Protein AF-A0A9D5HHC0-F1 (afdb_monomer_lite)

Radius of gyration: 22.45 Å; chains: 1; bounding box: 91×45×51 Å

Structure (mmCIF, N/CA/C/O backbone):
data_AF-A0A9D5HHC0-F1
#
_entry.id   AF-A0A9D5HHC0-F1
#
loop_
_atom_site.group_PDB
_atom_site.id
_atom_site.type_symbol
_atom_site.label_atom_id
_atom_site.label_alt_id
_atom_site.label_comp_id
_atom_site.label_asym_id
_atom_site.label_entity_id
_atom_site.label_seq_id
_atom_site.pdbx_PDB_ins_code
_atom_site.Cartn_x
_atom_site.Cartn_y
_atom_site.Cartn_z
_atom_site.occupancy
_atom_site.B_iso_or_equiv
_atom_site.auth_seq_id
_atom_site.auth_comp_id
_atom_site.auth_asym_id
_atom_site.auth_atom_id
_atom_site.pdbx_PDB_model_num
ATOM 1 N N . MET A 1 1 ? 44.929 2.811 -7.020 1.00 68.81 1 MET A N 1
ATOM 2 C CA . MET A 1 1 ? 44.203 1.812 -7.845 1.00 68.81 1 MET A CA 1
ATOM 3 C C . MET A 1 1 ? 42.738 2.211 -7.966 1.00 68.81 1 MET A C 1
ATOM 5 O O . MET A 1 1 ? 42.168 2.675 -6.988 1.00 68.81 1 MET A O 1
ATOM 9 N N . LYS A 1 2 ? 42.135 2.086 -9.154 1.00 82.19 2 LYS A N 1
ATOM 10 C CA . LYS A 1 2 ? 40.732 2.466 -9.402 1.00 82.19 2 LYS A CA 1
ATOM 11 C C . LYS A 1 2 ? 39.803 1.300 -9.043 1.00 82.19 2 LYS A C 1
ATOM 13 O O . LYS A 1 2 ? 40.110 0.162 -9.384 1.00 82.19 2 LYS A O 1
ATOM 18 N N . PHE A 1 3 ? 38.677 1.568 -8.381 1.00 84.56 3 PHE A N 1
ATOM 19 C CA . PHE A 1 3 ? 37.687 0.536 -8.043 1.00 84.56 3 PHE A CA 1
ATOM 20 C C . PHE A 1 3 ? 37.202 -0.177 -9.322 1.00 84.56 3 PHE A C 1
ATOM 22 O O . PHE A 1 3 ? 36.718 0.474 -10.252 1.00 84.56 3 PHE A O 1
ATOM 29 N N . GLY A 1 4 ? 37.382 -1.501 -9.393 1.00 84.31 4 GLY A N 1
ATOM 30 C CA . GLY A 1 4 ? 37.091 -2.310 -10.586 1.00 84.31 4 GLY A CA 1
ATOM 31 C C . GLY A 1 4 ? 38.212 -2.375 -11.637 1.00 84.31 4 GLY A C 1
ATOM 32 O O . GLY A 1 4 ? 37.929 -2.658 -12.803 1.00 84.31 4 GLY A O 1
ATOM 33 N N . PHE A 1 5 ? 39.458 -2.071 -11.260 1.00 87.81 5 PHE A N 1
ATOM 34 C CA . PHE A 1 5 ? 40.653 -2.309 -12.074 1.00 87.81 5 PHE A CA 1
ATOM 35 C C . PHE A 1 5 ? 41.232 -3.704 -11.784 1.00 87.81 5 PHE A C 1
ATOM 37 O O . PHE A 1 5 ? 41.649 -3.968 -10.662 1.00 87.81 5 PHE A O 1
ATOM 44 N N . GLU A 1 6 ? 41.274 -4.576 -12.796 1.00 90.31 6 GLU A N 1
ATOM 45 C CA . GLU A 1 6 ? 41.732 -5.978 -12.701 1.00 90.31 6 GLU A CA 1
ATOM 46 C C . GLU A 1 6 ? 43.117 -6.174 -13.359 1.00 90.31 6 GLU A C 1
ATOM 48 O O . GLU A 1 6 ? 43.355 -7.146 -14.069 1.00 90.31 6 GLU A O 1
ATOM 53 N N . GLY A 1 7 ? 44.028 -5.206 -13.199 1.00 88.00 7 GLY A N 1
ATOM 54 C CA . GLY A 1 7 ? 45.441 -5.378 -13.578 1.00 88.00 7 GLY A CA 1
ATOM 55 C C . GLY A 1 7 ? 45.737 -5.531 -15.077 1.00 88.00 7 GLY A C 1
ATOM 56 O O . GLY A 1 7 ? 46.818 -5.981 -15.426 1.00 88.00 7 GLY A O 1
ATOM 57 N N . GLY A 1 8 ? 44.802 -5.168 -15.963 1.00 89.50 8 GLY A N 1
ATOM 58 C CA . GLY A 1 8 ? 44.951 -5.292 -17.423 1.00 89.50 8 GLY A CA 1
ATOM 59 C C . GLY A 1 8 ? 44.031 -6.336 -18.061 1.00 89.50 8 GLY A C 1
ATOM 60 O O . GLY A 1 8 ? 43.809 -6.294 -19.270 1.00 89.50 8 GLY A O 1
ATOM 61 N N . GLN A 1 9 ? 43.404 -7.208 -17.263 1.00 93.19 9 GLN A N 1
ATOM 62 C CA . GLN A 1 9 ? 42.342 -8.091 -17.744 1.00 93.19 9 GLN A CA 1
ATOM 63 C C . GLN A 1 9 ? 41.075 -7.283 -18.098 1.00 93.19 9 GLN A C 1
ATOM 65 O O . GLN A 1 9 ? 40.806 -6.228 -17.512 1.00 93.19 9 GLN A O 1
ATOM 70 N N . THR A 1 10 ? 40.256 -7.761 -19.046 1.00 91.50 10 THR A N 1
ATOM 71 C CA . THR A 1 10 ? 38.963 -7.127 -19.366 1.00 91.50 10 THR A CA 1
ATOM 72 C C . THR A 1 10 ? 38.069 -7.125 -18.121 1.00 91.50 10 THR A C 1
ATOM 74 O O . THR A 1 10 ? 37.753 -8.194 -17.629 1.00 91.50 10 THR A O 1
ATOM 77 N N . PRO A 1 11 ? 37.617 -5.984 -17.574 1.00 91.12 11 PRO A N 1
ATOM 78 C CA . PRO A 1 11 ? 36.911 -5.997 -16.288 1.00 91.12 11 PRO A CA 1
ATOM 79 C C . PRO A 1 11 ? 35.611 -6.813 -16.319 1.00 91.12 11 PRO A C 1
ATOM 81 O O . PRO A 1 11 ? 34.891 -6.764 -17.323 1.00 91.12 11 PRO A O 1
ATOM 84 N N . LEU A 1 12 ? 35.238 -7.470 -15.212 1.00 89.50 12 LEU A N 1
ATOM 85 C CA . LEU A 1 12 ? 34.043 -8.332 -15.125 1.00 89.50 12 LEU A CA 1
ATOM 86 C C . LEU A 1 12 ? 32.756 -7.668 -15.652 1.00 89.50 12 LEU A C 1
ATOM 88 O O . LEU A 1 12 ? 31.984 -8.277 -16.392 1.00 89.50 12 LEU A O 1
ATOM 92 N N . ARG A 1 13 ? 32.559 -6.375 -15.357 1.00 88.12 13 ARG A N 1
ATOM 93 C CA . ARG A 1 13 ? 31.415 -5.566 -15.834 1.00 88.12 13 ARG A CA 1
ATOM 94 C C . ARG A 1 13 ? 31.300 -5.448 -17.363 1.00 88.12 13 ARG A C 1
ATOM 96 O O . ARG A 1 13 ? 30.266 -5.007 -17.853 1.00 88.12 13 ARG A O 1
ATOM 103 N N . ARG A 1 14 ? 32.384 -5.724 -18.097 1.00 89.75 14 ARG A N 1
ATOM 104 C CA . ARG A 1 14 ? 32.429 -5.758 -19.568 1.00 89.75 14 ARG A CA 1
ATOM 105 C C . ARG A 1 14 ? 32.328 -7.182 -20.116 1.00 89.75 14 ARG A C 1
ATOM 107 O O . ARG A 1 14 ? 31.907 -7.325 -21.255 1.00 89.75 14 ARG A O 1
ATOM 114 N N . ARG A 1 15 ? 32.712 -8.202 -19.335 1.00 93.50 15 ARG A N 1
ATOM 115 C CA . ARG A 1 15 ? 32.601 -9.616 -19.732 1.00 93.50 15 ARG A CA 1
ATOM 116 C C . ARG A 1 15 ? 31.158 -10.113 -19.680 1.00 93.50 15 ARG A C 1
ATOM 118 O O . ARG A 1 15 ? 30.737 -10.852 -20.559 1.00 93.50 15 ARG A O 1
ATOM 125 N N . LEU A 1 16 ? 30.402 -9.714 -18.654 1.00 91.56 16 LEU A N 1
ATOM 126 C CA . LEU A 1 16 ? 29.001 -10.115 -18.509 1.00 91.56 16 LEU A CA 1
ATOM 127 C C . LEU A 1 16 ? 28.091 -9.327 -19.471 1.00 91.56 16 LEU A C 1
ATOM 129 O O . LEU A 1 16 ? 28.246 -8.105 -19.590 1.00 91.56 16 LEU A O 1
ATOM 133 N N . PRO A 1 17 ? 27.109 -9.980 -20.123 1.00 93.31 17 PRO A N 1
ATOM 134 C CA . PRO A 1 17 ? 26.174 -9.297 -21.004 1.00 93.31 17 PRO A CA 1
ATOM 135 C C . PRO A 1 17 ? 25.265 -8.347 -20.216 1.00 93.31 17 PRO A C 1
ATOM 137 O O . PRO A 1 17 ? 24.918 -8.580 -19.053 1.00 93.31 17 PRO A O 1
ATOM 140 N N . ARG A 1 18 ? 24.819 -7.267 -20.866 1.00 92.00 18 ARG A N 1
ATOM 141 C CA . ARG A 1 18 ? 23.812 -6.370 -20.285 1.00 92.00 18 ARG A CA 1
ATOM 142 C C . ARG A 1 18 ? 22.458 -7.077 -20.266 1.00 92.00 18 ARG A C 1
ATOM 144 O O . ARG A 1 18 ? 21.970 -7.492 -21.313 1.00 92.00 18 ARG A O 1
ATOM 151 N N . ARG A 1 19 ? 21.832 -7.189 -19.090 1.00 93.44 19 ARG A N 1
ATOM 152 C CA . ARG A 1 19 ? 20.542 -7.876 -18.934 1.00 93.44 19 ARG A CA 1
ATOM 153 C C . ARG A 1 19 ? 19.383 -6.892 -18.798 1.00 93.44 19 ARG A C 1
ATOM 155 O O . ARG A 1 19 ? 19.249 -6.226 -17.773 1.00 93.44 19 ARG A O 1
ATOM 162 N N . GLY A 1 20 ? 18.515 -6.876 -19.810 1.00 93.94 20 GLY A N 1
ATOM 163 C CA . GLY A 1 20 ? 17.229 -6.175 -19.790 1.00 93.94 20 GLY A CA 1
ATOM 164 C C . GLY A 1 20 ? 17.333 -4.659 -19.591 1.00 93.94 20 GLY A C 1
ATOM 165 O O . GLY A 1 20 ? 18.332 -4.028 -19.931 1.00 93.94 20 GLY A O 1
ATOM 166 N N . PHE A 1 21 ? 16.273 -4.069 -19.033 1.00 94.75 21 PHE A N 1
ATOM 167 C CA . PHE A 1 21 ? 16.193 -2.644 -18.717 1.00 94.75 21 PHE A CA 1
ATOM 168 C C . PHE A 1 21 ? 15.479 -2.417 -17.378 1.00 94.75 21 PHE A C 1
ATOM 170 O O . PHE A 1 21 ? 14.688 -3.245 -16.924 1.00 94.75 21 PHE A O 1
ATOM 177 N N . LYS A 1 22 ? 15.726 -1.265 -16.743 1.00 93.75 22 LYS A N 1
ATOM 178 C CA . LYS A 1 22 ? 15.004 -0.844 -15.535 1.00 93.75 22 LYS A CA 1
ATOM 179 C C . LYS A 1 22 ? 13.770 -0.032 -15.925 1.00 93.75 22 LYS A C 1
ATOM 181 O O . LYS A 1 22 ? 13.891 1.075 -16.447 1.00 93.75 22 LYS A O 1
ATOM 186 N N . ASN A 1 23 ? 12.580 -0.553 -15.638 1.00 95.19 23 ASN A N 1
ATOM 187 C CA . ASN A 1 23 ? 11.333 0.168 -15.885 1.00 95.19 23 ASN A CA 1
ATOM 188 C C . ASN A 1 23 ? 11.197 1.383 -14.943 1.00 95.19 23 ASN A C 1
ATOM 190 O O . ASN A 1 23 ? 11.103 1.225 -13.729 1.00 95.19 23 ASN A O 1
ATOM 194 N N . ARG A 1 24 ? 11.150 2.600 -15.503 1.00 93.31 24 ARG A N 1
ATOM 195 C CA . ARG A 1 24 ? 10.991 3.862 -14.748 1.00 93.31 24 ARG A CA 1
ATOM 196 C C . ARG A 1 24 ? 9.567 4.095 -14.237 1.00 93.31 24 ARG A C 1
ATOM 198 O O . ARG A 1 24 ? 9.381 4.840 -13.281 1.00 93.31 24 ARG A O 1
ATOM 205 N N . PHE A 1 25 ? 8.581 3.458 -14.863 1.00 92.06 25 PHE A N 1
ATOM 206 C CA . PHE A 1 25 ? 7.159 3.586 -14.536 1.00 92.06 25 PHE A CA 1
ATOM 207 C C . PHE A 1 25 ? 6.651 2.426 -13.672 1.00 92.06 25 PHE A C 1
ATOM 209 O O . PHE A 1 25 ? 5.443 2.239 -13.527 1.00 92.06 25 PHE A O 1
ATOM 216 N N . SER A 1 26 ? 7.557 1.611 -13.120 1.00 93.06 26 SER A N 1
ATOM 217 C CA . SER A 1 26 ? 7.179 0.525 -12.220 1.00 93.06 26 SER A CA 1
ATOM 218 C C . SER A 1 26 ? 6.556 1.090 -10.948 1.00 93.06 26 SER A C 1
ATOM 220 O O . SER A 1 26 ? 7.157 1.941 -10.291 1.00 93.06 26 SER A O 1
ATOM 222 N N . LEU A 1 27 ? 5.391 0.569 -10.580 1.00 92.69 27 LEU A N 1
ATOM 223 C CA . LEU A 1 27 ? 4.733 0.908 -9.325 1.00 92.69 27 LEU A CA 1
ATOM 224 C C . LEU A 1 27 ? 5.283 0.033 -8.206 1.00 92.69 27 LEU A C 1
ATOM 226 O O . LEU A 1 27 ? 5.429 -1.181 -8.358 1.00 92.69 27 LEU A O 1
ATOM 230 N N . THR A 1 28 ? 5.562 0.667 -7.079 1.00 92.81 28 THR A N 1
ATOM 231 C CA . THR A 1 28 ? 6.128 0.050 -5.884 1.00 92.81 28 THR A CA 1
ATOM 232 C C . THR A 1 28 ? 5.154 0.197 -4.725 1.00 92.81 28 THR A C 1
ATOM 234 O O . THR A 1 28 ? 4.907 1.295 -4.223 1.00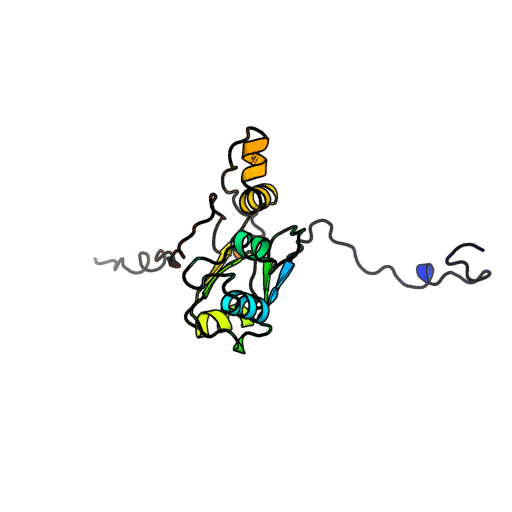 92.81 28 THR A O 1
ATOM 237 N N . PHE A 1 29 ? 4.590 -0.932 -4.303 1.00 94.50 29 PHE A N 1
ATOM 238 C CA . PHE A 1 29 ? 3.643 -0.992 -3.194 1.00 94.50 29 PHE A CA 1
ATOM 239 C C . PHE A 1 29 ? 4.342 -1.476 -1.931 1.00 94.50 29 PHE A C 1
ATOM 241 O O . PHE A 1 29 ? 5.166 -2.390 -1.992 1.00 94.50 29 PHE A O 1
ATOM 248 N N . GLN A 1 30 ? 3.974 -0.900 -0.790 1.00 94.75 30 GLN A N 1
ATOM 249 C CA . GLN A 1 30 ? 4.480 -1.351 0.497 1.00 94.75 30 GLN A CA 1
ATOM 250 C C . GLN A 1 30 ? 3.752 -2.639 0.910 1.00 94.75 30 GLN A C 1
ATOM 252 O O . GLN A 1 30 ? 2.524 -2.627 1.014 1.00 94.75 30 GLN A O 1
ATOM 257 N N . PRO A 1 31 ? 4.466 -3.747 1.152 1.00 94.69 31 PRO A N 1
ATOM 258 C CA . PRO A 1 31 ? 3.846 -4.977 1.619 1.00 94.69 31 PRO A CA 1
ATOM 259 C C . PRO A 1 31 ? 3.396 -4.862 3.083 1.00 94.69 31 PRO A C 1
ATOM 261 O O . PRO A 1 31 ? 4.151 -4.386 3.932 1.00 94.69 31 PRO A O 1
ATOM 264 N N . VAL A 1 32 ? 2.196 -5.355 3.394 1.00 94.88 32 VAL A N 1
ATOM 265 C CA . VAL A 1 32 ? 1.690 -5.519 4.766 1.00 94.88 32 VAL A CA 1
ATOM 266 C C . VAL A 1 32 ? 1.137 -6.932 4.946 1.00 94.88 32 VAL A C 1
ATOM 268 O O . VAL A 1 32 ? 0.413 -7.438 4.092 1.00 94.88 32 VAL A O 1
ATOM 271 N N . GLY A 1 33 ? 1.531 -7.601 6.029 1.00 95.06 33 GLY A N 1
ATOM 272 C CA . GLY A 1 33 ? 1.070 -8.953 6.350 1.00 95.06 33 GLY A CA 1
ATOM 273 C C . GLY A 1 33 ? -0.139 -8.941 7.281 1.00 95.06 33 GLY A C 1
ATOM 274 O O . GLY A 1 33 ? -0.170 -8.145 8.222 1.00 95.06 33 GLY A O 1
ATOM 275 N N . LEU A 1 34 ? -1.074 -9.866 7.068 1.00 94.06 34 LEU A N 1
ATOM 276 C CA . LEU A 1 34 ? -2.255 -10.066 7.918 1.00 94.06 34 LEU A CA 1
ATOM 277 C C . LEU A 1 34 ? -1.899 -10.284 9.397 1.00 94.06 34 LEU A C 1
ATOM 279 O O . LEU A 1 34 ? -2.491 -9.654 10.268 1.00 94.06 34 LEU A O 1
ATOM 283 N N . GLY A 1 35 ? -0.847 -11.052 9.693 1.00 93.62 35 GLY A N 1
ATOM 284 C CA . GLY A 1 35 ? -0.408 -11.268 11.075 1.00 93.62 35 GLY A CA 1
ATOM 285 C C . GLY A 1 35 ? 0.067 -9.990 11.775 1.00 93.62 35 GLY A C 1
ATOM 286 O O . GLY A 1 35 ? -0.044 -9.874 12.993 1.00 93.62 35 GLY A O 1
ATOM 287 N N . LYS A 1 36 ? 0.571 -8.994 11.028 1.00 94.00 36 LYS A N 1
ATOM 288 C CA . LYS A 1 36 ? 0.937 -7.692 11.609 1.00 94.00 36 LYS A CA 1
ATOM 289 C C . LYS A 1 36 ? -0.309 -6.885 11.974 1.00 94.00 36 LYS A C 1
ATOM 291 O O . LYS A 1 36 ? -0.318 -6.252 13.023 1.00 94.00 36 LYS A O 1
ATOM 296 N N . ILE A 1 37 ? -1.342 -6.936 11.135 1.00 93.62 37 ILE A N 1
ATOM 297 C CA . ILE A 1 37 ? -2.633 -6.290 11.401 1.00 93.62 37 ILE A CA 1
ATOM 298 C C . ILE A 1 37 ? -3.284 -6.938 12.627 1.00 93.62 37 ILE A C 1
ATOM 300 O O . ILE A 1 37 ? -3.634 -6.230 13.563 1.00 93.62 37 ILE A O 1
ATOM 304 N N . ALA A 1 38 ? -3.314 -8.272 12.694 1.00 93.19 38 ALA A N 1
ATOM 305 C CA . ALA A 1 38 ? -3.843 -8.999 13.847 1.00 93.19 38 ALA A CA 1
ATOM 306 C C . ALA A 1 38 ? -3.141 -8.619 15.164 1.00 93.19 38 ALA A C 1
ATOM 308 O O . ALA A 1 38 ? -3.793 -8.403 16.182 1.00 93.19 38 ALA A O 1
ATOM 309 N N . LYS A 1 39 ? -1.808 -8.470 15.158 1.00 93.94 39 LYS A N 1
ATOM 310 C CA . LYS A 1 39 ? -1.057 -7.992 16.334 1.00 93.94 39 LYS A CA 1
ATOM 311 C C . LYS A 1 39 ? -1.462 -6.583 16.772 1.00 93.94 39 LYS A C 1
ATOM 313 O O . LYS A 1 39 ? -1.505 -6.319 17.966 1.00 93.94 39 LYS A O 1
ATOM 318 N N . LEU A 1 40 ? -1.734 -5.683 15.828 1.00 93.25 40 LEU A N 1
ATOM 319 C CA . LEU A 1 40 ? -2.128 -4.304 16.132 1.00 93.25 40 LEU A CA 1
ATOM 320 C C . LEU A 1 40 ? -3.561 -4.207 16.660 1.00 93.25 40 LEU A C 1
ATOM 322 O O . LEU A 1 40 ? -3.807 -3.388 17.541 1.00 93.25 40 LEU A O 1
ATOM 326 N N . ILE A 1 41 ? -4.460 -5.065 16.175 1.00 92.88 41 ILE A N 1
ATOM 327 C CA . ILE A 1 41 ? -5.821 -5.184 16.713 1.00 92.88 41 ILE A CA 1
ATOM 328 C C . ILE A 1 41 ? -5.773 -5.725 18.146 1.00 92.88 41 ILE A C 1
ATOM 330 O O . ILE A 1 41 ? -6.328 -5.111 19.047 1.00 92.88 41 ILE A O 1
ATOM 334 N N . ASN A 1 42 ? -5.015 -6.801 18.395 1.00 91.81 42 ASN A N 1
ATOM 335 C CA . ASN A 1 42 ? -4.830 -7.334 19.755 1.00 91.81 42 ASN A CA 1
ATOM 336 C C . ASN A 1 42 ? -4.226 -6.305 20.725 1.00 91.81 42 ASN A C 1
ATOM 338 O O . ASN A 1 42 ? -4.513 -6.334 21.915 1.00 91.81 42 ASN A O 1
ATOM 342 N N . ALA A 1 43 ? -3.382 -5.400 20.226 1.00 92.88 43 ALA A N 1
ATOM 343 C CA . ALA A 1 43 ? -2.800 -4.319 21.016 1.00 92.88 43 ALA A CA 1
ATOM 344 C C . ALA A 1 43 ? -3.750 -3.119 21.221 1.00 92.88 43 ALA A C 1
ATOM 346 O O . ALA A 1 43 ? -3.313 -2.111 21.772 1.00 92.88 43 ALA A O 1
ATOM 347 N N . GLY A 1 44 ? -4.993 -3.181 20.727 1.00 90.31 44 GLY A N 1
ATOM 348 C CA . GLY A 1 44 ? -5.982 -2.105 20.838 1.00 90.31 44 GLY A CA 1
ATOM 349 C C . GLY A 1 44 ? -5.639 -0.848 20.034 1.00 90.31 44 GLY A C 1
ATOM 350 O O . GLY A 1 44 ? -6.123 0.232 20.345 1.00 90.31 44 GLY A O 1
ATOM 351 N N . LYS A 1 45 ? -4.757 -0.951 19.030 1.00 91.06 45 LYS A N 1
ATOM 352 C CA . LYS A 1 45 ? -4.363 0.194 18.184 1.00 91.06 45 LYS A CA 1
ATOM 353 C C . LYS A 1 45 ? -5.213 0.331 16.927 1.00 91.06 45 LYS A C 1
ATOM 355 O O . LYS A 1 45 ? -5.148 1.364 16.267 1.00 91.06 45 LYS A O 1
ATOM 360 N N . ILE A 1 46 ? -5.901 -0.739 16.541 1.00 90.81 46 ILE A N 1
ATOM 361 C CA . ILE A 1 46 ? -6.784 -0.795 15.381 1.00 90.81 46 ILE A CA 1
ATOM 362 C C . ILE A 1 46 ? -8.099 -1.396 15.847 1.00 90.81 46 ILE A C 1
ATOM 364 O O . ILE A 1 46 ? -8.104 -2.515 16.361 1.00 90.81 46 ILE A O 1
ATOM 368 N N . ASP A 1 47 ? -9.187 -0.693 15.575 1.00 89.00 47 ASP A N 1
ATOM 369 C CA . ASP A 1 47 ? -10.535 -1.193 15.797 1.00 89.00 47 ASP A CA 1
ATOM 370 C C . ASP A 1 47 ? -10.967 -2.044 14.602 1.00 89.00 47 ASP A C 1
ATOM 372 O O . ASP A 1 47 ? -10.951 -1.593 13.456 1.00 89.00 47 ASP A O 1
ATOM 376 N N . SER A 1 48 ? -11.339 -3.301 14.854 1.00 86.31 48 SER A N 1
ATOM 377 C CA . SER A 1 48 ? -11.773 -4.231 13.801 1.00 86.31 48 SER A CA 1
ATOM 378 C C . SER A 1 48 ? -13.153 -3.897 13.229 1.00 86.31 48 SER A C 1
ATOM 380 O O . SER A 1 48 ? -13.471 -4.320 12.122 1.00 86.31 48 SER A 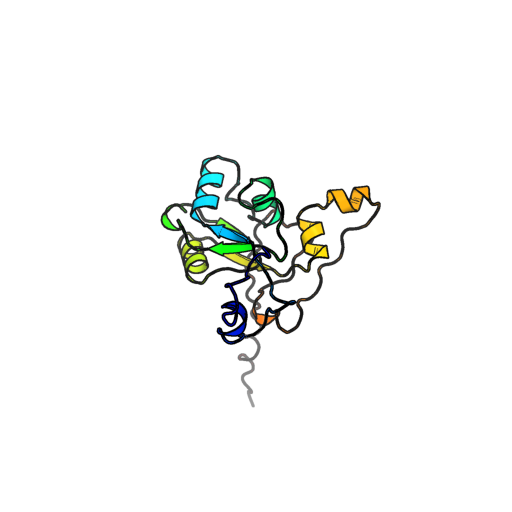O 1
ATOM 382 N N . SER A 1 49 ? -13.968 -3.155 13.981 1.00 86.81 49 SER A N 1
ATOM 383 C CA . SER A 1 49 ? -15.318 -2.745 13.576 1.00 86.81 49 SER A CA 1
ATOM 384 C C . SER A 1 49 ? -15.311 -1.618 12.539 1.00 86.81 49 SER A C 1
ATOM 386 O O . SER A 1 49 ? -16.295 -1.426 11.824 1.00 86.81 49 SER A O 1
ATOM 388 N N . GLU A 1 50 ? -14.217 -0.857 12.464 1.00 89.31 50 GLU A N 1
ATOM 389 C CA . GLU A 1 50 ? -14.058 0.237 11.512 1.00 89.31 50 GLU A CA 1
ATOM 390 C C . GLU A 1 50 ? -13.345 -0.210 10.234 1.00 89.31 50 GLU A C 1
ATOM 392 O O . GLU A 1 50 ? -12.719 -1.269 10.144 1.00 89.31 50 GLU A O 1
ATOM 397 N N . LEU A 1 51 ? -13.425 0.639 9.214 1.00 90.88 51 LEU A N 1
ATOM 398 C CA . LEU A 1 51 ? -12.724 0.417 7.964 1.00 90.88 51 LEU A CA 1
ATOM 399 C C . LEU A 1 51 ? -11.217 0.650 8.125 1.00 90.88 51 LEU A C 1
ATOM 401 O O . LEU A 1 51 ? -10.742 1.771 8.342 1.00 90.88 51 LEU A O 1
ATOM 405 N N . ILE A 1 52 ? -10.433 -0.407 7.929 1.00 92.88 52 ILE A N 1
ATOM 406 C CA . ILE A 1 52 ? -8.977 -0.323 7.972 1.00 92.88 52 ILE A CA 1
ATOM 407 C C . ILE A 1 52 ? -8.461 0.219 6.633 1.00 92.88 52 ILE A C 1
ATOM 409 O O . ILE A 1 52 ? -8.234 -0.509 5.663 1.00 92.88 52 ILE A O 1
ATOM 413 N N . ASN A 1 53 ? -8.243 1.531 6.607 1.00 93.25 53 ASN A N 1
ATOM 414 C CA . ASN A 1 53 ? -7.696 2.264 5.471 1.00 93.25 53 ASN A CA 1
ATOM 415 C C . ASN A 1 53 ? -6.158 2.309 5.467 1.00 93.25 53 ASN A C 1
ATOM 417 O O . ASN A 1 53 ? -5.470 2.137 6.472 1.00 93.25 53 ASN A O 1
ATOM 421 N N . MET A 1 54 ? -5.571 2.688 4.330 1.00 92.75 54 MET A N 1
ATOM 422 C CA . MET A 1 54 ? -4.118 2.916 4.238 1.00 92.75 54 MET A CA 1
ATOM 423 C C . MET A 1 54 ? -3.609 4.027 5.176 1.00 92.75 54 MET A C 1
ATOM 425 O O . MET A 1 54 ? -2.446 3.994 5.581 1.00 92.75 54 MET A O 1
ATOM 429 N N . LYS A 1 55 ? -4.469 4.989 5.543 1.00 92.69 55 LYS A N 1
ATOM 430 C CA . LYS A 1 55 ? -4.165 6.014 6.552 1.00 92.69 55 LYS A CA 1
ATOM 431 C C . LYS A 1 55 ? -4.024 5.392 7.947 1.00 92.69 55 LYS A C 1
ATOM 433 O O . LYS A 1 55 ? -2.984 5.572 8.571 1.00 92.69 55 LYS A O 1
ATOM 438 N N . THR A 1 56 ? -4.998 4.591 8.384 1.00 92.50 56 THR A N 1
ATOM 439 C CA . THR A 1 56 ? -4.972 3.949 9.711 1.00 92.50 56 THR A CA 1
ATOM 440 C C . THR A 1 56 ? -3.789 2.989 9.836 1.00 92.50 56 THR A C 1
ATOM 442 O O . THR A 1 56 ? -3.087 2.991 10.845 1.00 92.50 56 THR A O 1
ATOM 445 N N . LEU A 1 57 ? -3.453 2.254 8.770 1.00 93.06 57 LEU A N 1
ATOM 446 C CA . LEU A 1 57 ? -2.258 1.403 8.734 1.00 93.06 57 LEU A CA 1
ATOM 447 C C . LEU A 1 57 ? -0.950 2.196 8.895 1.00 93.06 57 LEU A C 1
ATOM 449 O O . LEU A 1 57 ? 0.005 1.706 9.503 1.00 93.06 57 LEU A O 1
ATOM 453 N N . LYS A 1 58 ? -0.871 3.408 8.337 1.00 92.81 58 LYS A N 1
ATOM 454 C CA . LYS A 1 58 ? 0.302 4.278 8.491 1.00 92.81 58 LYS A CA 1
ATOM 455 C C . LYS A 1 58 ? 0.385 4.832 9.906 1.00 92.81 58 LYS A C 1
ATOM 457 O O . LYS A 1 58 ? 1.456 4.774 10.506 1.00 92.81 58 LYS A O 1
ATOM 462 N N . ASP A 1 59 ? -0.723 5.350 10.416 1.00 91.38 59 ASP A N 1
ATOM 463 C CA . ASP A 1 59 ? -0.759 6.045 11.702 1.00 91.38 59 ASP A CA 1
ATOM 464 C C . ASP A 1 59 ? -0.507 5.072 12.869 1.00 91.38 59 ASP A C 1
ATOM 466 O O . ASP A 1 59 ? 0.158 5.424 13.839 1.00 91.38 59 ASP A O 1
ATOM 470 N N . THR A 1 60 ? -0.889 3.799 12.717 1.00 91.25 60 THR A N 1
ATOM 471 C CA . THR A 1 60 ? -0.611 2.725 13.693 1.00 91.25 60 THR A CA 1
ATOM 472 C C . THR A 1 60 ? 0.780 2.093 13.559 1.00 91.25 60 THR A C 1
ATOM 474 O O . THR A 1 60 ? 1.159 1.239 14.363 1.00 91.25 60 THR A O 1
ATOM 477 N N . GLY A 1 61 ? 1.569 2.481 12.550 1.00 90.06 61 GLY A N 1
ATOM 478 C CA . GLY A 1 61 ? 2.903 1.923 12.294 1.00 90.06 61 GLY A CA 1
ATOM 479 C C . GLY A 1 61 ? 2.898 0.513 11.682 1.00 90.06 61 GLY A C 1
ATOM 480 O O . GLY A 1 61 ? 3.931 -0.175 11.650 1.00 90.06 61 GLY A O 1
ATOM 481 N N . ALA A 1 62 ? 1.757 0.058 11.149 1.00 90.25 62 ALA A N 1
ATOM 482 C CA . ALA A 1 62 ? 1.675 -1.175 10.366 1.00 90.25 62 ALA A CA 1
ATOM 483 C C . ALA A 1 62 ? 2.569 -1.101 9.117 1.00 90.25 62 ALA A C 1
ATOM 485 O O . ALA A 1 62 ? 3.194 -2.092 8.723 1.00 90.25 62 ALA A O 1
ATOM 486 N N . ILE A 1 63 ? 2.705 0.093 8.547 1.00 91.00 63 ILE A N 1
ATOM 487 C CA . ILE A 1 63 ? 3.535 0.391 7.378 1.00 91.00 63 ILE A CA 1
ATOM 488 C C . ILE A 1 63 ? 4.529 1.522 7.671 1.00 91.00 63 ILE A C 1
ATOM 490 O O . ILE A 1 63 ? 4.386 2.272 8.632 1.00 91.00 63 ILE A O 1
ATOM 494 N N . GLY A 1 64 ? 5.588 1.602 6.862 1.00 88.19 64 GLY A N 1
ATOM 495 C CA . GLY A 1 64 ? 6.663 2.579 7.042 1.00 88.19 64 GLY A CA 1
ATOM 496 C C . GLY A 1 64 ? 6.262 4.019 6.698 1.00 88.19 64 GLY A C 1
ATOM 497 O O . GLY A 1 64 ? 5.217 4.279 6.105 1.00 88.19 64 GLY A O 1
ATOM 498 N N . LYS A 1 65 ? 7.149 4.971 7.021 1.00 81.06 65 LYS A N 1
ATOM 499 C CA . LYS A 1 65 ? 6.915 6.418 6.836 1.00 81.06 65 LYS A CA 1
ATOM 500 C C . LYS A 1 65 ? 6.756 6.842 5.370 1.00 81.06 65 LYS A C 1
ATOM 502 O O . LYS A 1 65 ? 6.048 7.808 5.088 1.00 81.06 65 LYS A O 1
ATOM 507 N N . GLN A 1 66 ? 7.442 6.167 4.448 1.00 82.75 66 GLN A N 1
ATOM 508 C CA . GLN A 1 66 ? 7.464 6.515 3.027 1.00 82.75 66 GLN A CA 1
ATOM 509 C C . GLN A 1 66 ? 6.733 5.456 2.208 1.00 82.75 66 GLN A C 1
ATOM 511 O O . GLN A 1 66 ? 7.297 4.423 1.856 1.00 82.75 66 GLN A O 1
ATOM 516 N N . ILE A 1 67 ? 5.476 5.741 1.880 1.00 88.88 67 ILE A N 1
ATOM 517 C CA . ILE A 1 67 ? 4.665 4.917 0.986 1.00 88.88 67 ILE A CA 1
ATOM 518 C C . ILE A 1 67 ? 4.565 5.670 -0.339 1.00 88.88 67 ILE A C 1
ATOM 520 O O . ILE A 1 67 ? 4.173 6.837 -0.358 1.00 88.88 67 ILE A O 1
ATOM 524 N N . LYS A 1 68 ? 4.977 5.024 -1.434 1.00 87.81 68 LYS A N 1
ATOM 525 C CA . LYS A 1 68 ? 5.041 5.658 -2.757 1.00 87.81 68 LYS A CA 1
ATOM 526 C C . LYS A 1 68 ? 3.725 5.520 -3.508 1.00 87.81 68 LYS A C 1
ATOM 528 O O . LYS A 1 68 ? 3.019 6.507 -3.673 1.00 87.81 68 LYS A O 1
ATOM 533 N N . ASP A 1 69 ? 3.415 4.300 -3.941 1.00 90.88 69 ASP A N 1
ATOM 534 C CA . ASP A 1 69 ? 2.295 4.042 -4.851 1.00 90.88 69 ASP A CA 1
ATOM 535 C C . ASP A 1 69 ? 1.127 3.308 -4.171 1.00 90.88 69 ASP A C 1
ATOM 537 O O . ASP A 1 69 ? 0.139 2.994 -4.826 1.00 90.88 69 ASP A O 1
ATOM 541 N N . GLY A 1 70 ? 1.229 3.033 -2.864 1.00 93.88 70 GLY A N 1
ATOM 542 C CA . GLY A 1 70 ? 0.163 2.432 -2.060 1.00 93.88 70 GLY A CA 1
ATOM 543 C C . GLY A 1 70 ? 0.601 1.199 -1.271 1.00 93.88 70 GLY A C 1
ATOM 544 O O . GLY A 1 70 ? 1.793 0.987 -1.025 1.00 93.88 70 GLY A O 1
ATOM 545 N N . VAL A 1 71 ? -0.373 0.378 -0.876 1.00 95.88 71 VAL A N 1
ATOM 546 C CA . VAL A 1 71 ? -0.177 -0.778 0.016 1.00 95.88 71 VAL A CA 1
ATOM 547 C C . VAL A 1 71 ? -0.635 -2.069 -0.658 1.00 95.88 71 VAL A C 1
ATOM 549 O O . VAL A 1 71 ? -1.691 -2.112 -1.293 1.00 95.88 71 VAL A O 1
ATOM 552 N N . ARG A 1 72 ? 0.165 -3.130 -0.504 1.00 95.81 72 ARG A N 1
ATOM 553 C CA . ARG A 1 72 ? -0.168 -4.488 -0.940 1.00 95.81 72 ARG A CA 1
ATOM 554 C C . ARG A 1 72 ? -0.369 -5.401 0.265 1.00 95.81 72 ARG A C 1
ATOM 556 O O . ARG A 1 72 ? 0.571 -5.637 1.020 1.00 95.81 72 ARG A O 1
ATOM 563 N N . LEU A 1 73 ? -1.567 -5.955 0.396 1.00 96.19 73 LEU A N 1
ATOM 564 C CA . LEU A 1 73 ? -1.913 -6.926 1.429 1.00 96.19 73 LEU A CA 1
ATOM 565 C C . LEU A 1 73 ? -1.385 -8.322 1.071 1.00 96.19 73 LEU A C 1
ATOM 567 O O . LEU A 1 73 ? -1.548 -8.782 -0.064 1.00 96.19 73 LEU A O 1
ATOM 571 N N . MET A 1 74 ? -0.750 -8.981 2.039 1.00 96.25 74 MET A N 1
ATOM 572 C CA . MET A 1 74 ? -0.142 -10.306 1.907 1.00 96.25 74 MET A CA 1
ATOM 573 C C . MET A 1 74 ? -0.657 -11.264 2.982 1.00 96.25 74 MET A C 1
ATOM 575 O O . MET A 1 74 ? -0.786 -10.892 4.147 1.00 96.25 74 MET A O 1
ATOM 579 N N . GLY A 1 75 ? -0.841 -12.534 2.615 1.00 92.69 75 GLY A N 1
ATOM 580 C CA . GLY A 1 75 ? -1.442 -13.565 3.474 1.00 92.69 75 GLY A CA 1
ATOM 581 C C . GLY A 1 75 ? -0.552 -14.106 4.600 1.00 92.69 75 GLY A C 1
ATOM 582 O O . GLY A 1 75 ? -0.874 -15.125 5.202 1.00 92.69 75 GLY A O 1
ATOM 583 N N . ARG A 1 76 ? 0.598 -13.482 4.884 1.00 92.88 76 ARG A N 1
ATOM 584 C CA . ARG A 1 76 ? 1.503 -13.951 5.944 1.00 92.88 76 ARG A CA 1
ATOM 585 C C . ARG A 1 76 ? 0.857 -13.731 7.315 1.00 92.88 76 ARG A C 1
ATOM 587 O O . ARG A 1 76 ? 0.586 -12.586 7.678 1.00 92.88 76 ARG A O 1
ATOM 594 N N . GLY A 1 77 ? 0.685 -14.808 8.083 1.00 88.81 77 GLY A N 1
ATOM 595 C CA . GLY A 1 77 ? 0.061 -14.777 9.411 1.00 88.81 77 GLY A CA 1
ATOM 596 C C . GLY A 1 77 ? -1.465 -14.665 9.377 1.00 88.81 77 GLY A C 1
ATOM 597 O O . GLY A 1 77 ? -2.037 -14.067 10.282 1.00 88.81 77 GLY A O 1
ATOM 598 N N . ALA A 1 78 ? -2.099 -15.190 8.323 1.00 86.62 78 ALA A N 1
ATOM 599 C CA . ALA A 1 78 ? -3.555 -15.262 8.178 1.00 86.62 78 ALA A CA 1
ATOM 600 C C . ALA A 1 78 ? -4.248 -15.985 9.349 1.00 86.62 78 ALA A C 1
ATOM 602 O O . ALA A 1 78 ? -5.308 -15.558 9.781 1.00 86.62 78 ALA A O 1
ATOM 603 N N . GLU A 1 79 ? -3.606 -17.009 9.912 1.00 89.06 79 GLU A N 1
ATOM 604 C CA . GLU A 1 79 ? -4.115 -17.844 11.016 1.00 89.06 79 GLU A CA 1
ATOM 605 C C . GLU A 1 79 ? -4.432 -17.064 12.305 1.00 89.06 79 GLU A C 1
ATOM 607 O O . GLU A 1 79 ? -5.143 -17.550 13.177 1.00 89.06 79 GLU A O 1
ATOM 612 N N . HIS A 1 80 ? -3.899 -15.850 12.452 1.00 88.00 80 HIS A N 1
ATOM 613 C CA . HIS A 1 80 ? -4.113 -15.026 13.642 1.00 88.00 80 HIS A CA 1
ATOM 614 C C . HIS A 1 80 ? -5.331 -14.101 13.540 1.00 88.00 80 HIS A C 1
ATOM 616 O O . HIS A 1 80 ? -5.610 -13.370 14.490 1.00 88.00 80 HIS A O 1
ATOM 622 N N . ILE A 1 81 ? -6.030 -14.092 12.403 1.00 88.31 81 ILE A N 1
ATOM 623 C CA . ILE A 1 81 ? -7.253 -13.310 12.230 1.00 88.31 81 ILE A CA 1
ATOM 624 C C . ILE A 1 81 ? -8.423 -14.121 12.773 1.00 88.31 81 ILE A C 1
ATOM 626 O O . ILE A 1 81 ? -8.727 -15.195 12.269 1.00 88.31 81 ILE A O 1
ATOM 630 N N . LYS A 1 82 ? -9.066 -13.587 13.811 1.00 86.12 82 LYS A N 1
ATOM 631 C CA . LYS A 1 82 ? -10.224 -14.205 14.476 1.00 86.12 82 LYS A CA 1
ATOM 632 C C . LYS A 1 82 ? -11.511 -13.398 14.324 1.00 86.12 82 LYS A C 1
ATOM 634 O O . LYS A 1 82 ? -12.564 -13.852 14.749 1.00 86.12 82 LYS A O 1
ATOM 639 N N . TRP A 1 83 ? -11.412 -12.195 13.771 1.00 88.69 83 TRP A N 1
ATOM 640 C CA . TRP A 1 83 ? -12.508 -11.236 13.685 1.00 88.69 83 TRP A CA 1
ATOM 641 C C . TRP A 1 83 ? -12.777 -10.898 12.220 1.00 88.69 83 TRP A C 1
ATOM 643 O O . TRP A 1 83 ? -11.829 -10.918 11.423 1.00 88.69 83 TRP A O 1
ATOM 653 N N . PRO A 1 84 ? -14.018 -10.526 11.871 1.00 90.88 84 PRO A N 1
ATOM 654 C CA . PRO A 1 84 ? -14.303 -9.954 10.568 1.00 90.88 84 PRO A CA 1
ATOM 655 C C . PRO A 1 84 ? -13.570 -8.618 10.450 1.00 90.88 84 PRO A C 1
ATOM 657 O O . PRO A 1 84 ? -13.645 -7.765 11.333 1.00 90.88 84 PRO A O 1
ATOM 660 N N . ILE A 1 85 ? -12.806 -8.456 9.372 1.00 91.25 85 ILE A N 1
ATOM 661 C CA . ILE A 1 85 ? -12.019 -7.251 9.119 1.00 91.25 85 ILE A CA 1
ATOM 662 C C . ILE A 1 85 ? -12.394 -6.689 7.752 1.00 91.25 85 ILE A C 1
ATOM 664 O O . ILE A 1 85 ? -12.400 -7.410 6.754 1.00 91.25 85 ILE A O 1
ATOM 668 N N . HIS A 1 86 ? -12.613 -5.378 7.696 1.00 92.69 86 HIS A N 1
ATOM 669 C CA . HIS A 1 86 ? -12.876 -4.659 6.456 1.00 92.69 86 HIS A CA 1
ATOM 670 C C . HIS A 1 86 ? -11.678 -3.785 6.076 1.00 92.69 86 HIS A C 1
ATOM 672 O O . HIS A 1 86 ? -11.246 -2.936 6.855 1.00 92.69 86 HIS A O 1
ATOM 678 N N . LEU A 1 87 ? -11.114 -3.999 4.886 1.00 92.31 87 LEU A N 1
ATOM 679 C CA . LEU A 1 87 ? -9.865 -3.365 4.443 1.00 92.31 87 LEU A CA 1
ATOM 680 C C . LEU A 1 87 ? -10.036 -2.625 3.115 1.00 92.31 87 LEU A C 1
ATOM 682 O O . LEU A 1 87 ? -10.496 -3.211 2.135 1.00 92.31 87 LEU A O 1
ATOM 686 N N . GLU A 1 88 ? -9.534 -1.390 3.038 1.00 93.50 88 GLU A N 1
ATOM 687 C CA . GLU A 1 88 ? -9.301 -0.691 1.766 1.00 93.50 88 GLU A CA 1
ATOM 688 C C . GLU A 1 88 ? -7.801 -0.533 1.510 1.00 93.50 88 GLU A C 1
ATOM 690 O O . GLU A 1 88 ? -7.082 0.217 2.182 1.00 93.50 88 GLU A O 1
ATOM 695 N N . VAL A 1 89 ? -7.311 -1.242 0.497 1.00 94.50 89 VAL A N 1
ATOM 696 C CA . VAL A 1 89 ? -5.892 -1.262 0.118 1.00 94.50 89 VAL A CA 1
ATOM 697 C C . VAL A 1 89 ? -5.740 -1.148 -1.391 1.00 94.50 89 VAL A C 1
ATOM 699 O O . VAL A 1 89 ? -6.690 -1.315 -2.140 1.00 94.50 89 VAL A O 1
ATOM 702 N N . THR A 1 90 ? -4.535 -0.874 -1.885 1.00 95.25 90 THR A N 1
ATOM 703 C CA . THR A 1 90 ? -4.323 -0.717 -3.333 1.00 95.25 90 THR A CA 1
ATOM 704 C C . THR A 1 90 ? -4.305 -2.056 -4.063 1.00 95.25 90 THR A C 1
ATOM 706 O O . THR A 1 90 ? -4.811 -2.170 -5.177 1.00 95.25 90 THR A O 1
ATOM 709 N N . ARG A 1 91 ? -3.679 -3.077 -3.463 1.00 95.25 91 ARG A N 1
ATOM 710 C CA . ARG A 1 91 ? -3.591 -4.431 -4.028 1.00 95.25 91 ARG A CA 1
ATOM 711 C C . ARG A 1 91 ? -3.641 -5.504 -2.956 1.00 95.25 91 ARG A C 1
ATOM 713 O O . ARG A 1 91 ? -3.229 -5.288 -1.821 1.00 95.25 91 ARG A O 1
ATOM 720 N N . VAL A 1 92 ? -4.051 -6.696 -3.367 1.00 96.25 92 VAL A N 1
ATOM 721 C CA . VAL A 1 92 ? -4.206 -7.866 -2.500 1.00 96.25 92 VAL A CA 1
ATOM 722 C C . VAL A 1 92 ? -3.666 -9.093 -3.230 1.00 96.25 92 VAL A C 1
ATOM 724 O O . VAL A 1 92 ? -3.742 -9.175 -4.455 1.00 96.25 92 VAL A O 1
ATOM 727 N N . THR A 1 93 ? -3.054 -10.026 -2.506 1.00 96.19 93 THR A N 1
ATOM 728 C CA . THR A 1 93 ? -2.742 -11.371 -3.026 1.00 96.19 93 THR A CA 1
ATOM 729 C C . THR A 1 93 ? -3.954 -12.291 -2.891 1.00 96.19 93 THR A C 1
ATOM 731 O O . THR A 1 93 ? -4.624 -12.193 -1.871 1.00 96.19 93 THR A O 1
ATOM 734 N N . ALA A 1 94 ? -4.171 -13.232 -3.817 1.00 94.12 94 ALA A N 1
ATOM 735 C CA . ALA A 1 94 ? -5.294 -14.186 -3.765 1.00 94.12 94 ALA A CA 1
ATOM 736 C C . ALA A 1 94 ? -5.458 -14.843 -2.380 1.00 94.12 94 ALA A C 1
ATOM 738 O O . ALA A 1 94 ? -6.452 -14.603 -1.705 1.00 94.12 94 ALA A O 1
ATOM 739 N N . ARG A 1 95 ? -4.383 -15.454 -1.861 1.00 93.94 95 ARG A N 1
ATOM 740 C CA . ARG A 1 95 ? -4.338 -16.048 -0.511 1.00 93.94 95 ARG A CA 1
ATOM 741 C C . ARG A 1 95 ? -4.748 -15.101 0.627 1.00 93.94 95 ARG A C 1
ATOM 743 O O . ARG A 1 95 ? -5.234 -15.543 1.657 1.00 93.94 95 ARG A O 1
ATOM 750 N N . ALA A 1 96 ? -4.488 -13.800 0.491 1.00 94.56 96 ALA A N 1
ATOM 751 C CA . ALA A 1 96 ? -4.878 -12.831 1.518 1.00 94.56 96 ALA A CA 1
ATOM 752 C C . ALA A 1 96 ? -6.362 -12.474 1.431 1.00 94.56 96 ALA A C 1
ATOM 754 O O . ALA A 1 96 ? -6.974 -12.246 2.464 1.00 94.56 96 ALA A O 1
ATOM 755 N N . LYS A 1 97 ? -6.910 -12.407 0.213 1.00 93.94 97 LYS A N 1
ATOM 756 C CA . LYS A 1 97 ? -8.333 -12.158 -0.014 1.00 93.94 97 LYS A CA 1
ATOM 757 C C . LYS A 1 97 ? -9.156 -13.315 0.557 1.00 93.94 97 LYS A C 1
ATOM 759 O O . LYS A 1 97 ? -9.976 -13.076 1.431 1.00 93.94 97 LYS A O 1
ATOM 764 N N . GLU A 1 98 ? -8.815 -14.542 0.170 1.00 93.38 98 GLU A N 1
ATOM 765 C CA . GLU A 1 98 ? -9.456 -15.772 0.659 1.00 93.38 98 GLU A CA 1
ATOM 766 C C . GLU A 1 98 ? -9.417 -15.868 2.189 1.00 93.38 98 GLU A C 1
ATOM 768 O O . GLU A 1 98 ? -10.427 -16.147 2.819 1.00 93.38 98 GLU A O 1
ATOM 773 N N . ALA A 1 99 ? -8.268 -15.575 2.808 1.00 93.44 99 ALA A N 1
ATOM 774 C CA . ALA A 1 99 ? -8.139 -15.609 4.263 1.00 93.44 99 ALA A CA 1
ATOM 775 C C . ALA A 1 99 ? -9.020 -14.576 4.985 1.00 93.44 99 ALA A C 1
ATOM 777 O O . ALA A 1 99 ? -9.518 -14.853 6.072 1.00 93.44 99 ALA A O 1
ATOM 778 N N . VAL A 1 100 ? -9.187 -13.377 4.416 1.00 92.88 100 VAL A N 1
ATOM 779 C CA . VAL A 1 100 ? -10.044 -12.342 5.015 1.00 92.88 100 VAL A CA 1
ATOM 780 C C . VAL A 1 100 ? -11.520 -12.679 4.814 1.00 92.88 100 VAL A C 1
ATOM 782 O O . VAL A 1 100 ? -12.301 -12.515 5.746 1.00 92.88 100 VAL A O 1
ATOM 785 N N . GLU A 1 101 ? -11.895 -13.192 3.643 1.00 92.06 101 GLU A N 1
ATOM 786 C CA . GLU A 1 101 ? -13.264 -13.639 3.355 1.00 92.06 101 GLU A CA 1
ATOM 787 C C . GLU A 1 101 ? -13.656 -14.844 4.224 1.00 92.06 101 GLU A C 1
ATOM 789 O O . GLU A 1 101 ? -14.749 -14.863 4.781 1.00 92.06 101 GLU A O 1
ATOM 794 N N . ALA A 1 102 ? -12.738 -15.791 4.450 1.00 91.94 102 ALA A N 1
ATOM 795 C CA . ALA A 1 102 ? -12.945 -16.917 5.364 1.00 91.94 102 ALA A CA 1
ATOM 796 C C . ALA A 1 102 ? -13.164 -16.475 6.823 1.00 91.94 102 ALA A C 1
ATOM 798 O O . ALA A 1 102 ? -13.865 -17.147 7.573 1.00 91.94 102 ALA A O 1
ATOM 799 N N . ALA A 1 103 ? -12.598 -15.333 7.223 1.00 90.44 103 ALA A N 1
ATOM 800 C CA . ALA A 1 103 ? -12.836 -14.722 8.530 1.00 90.44 103 ALA A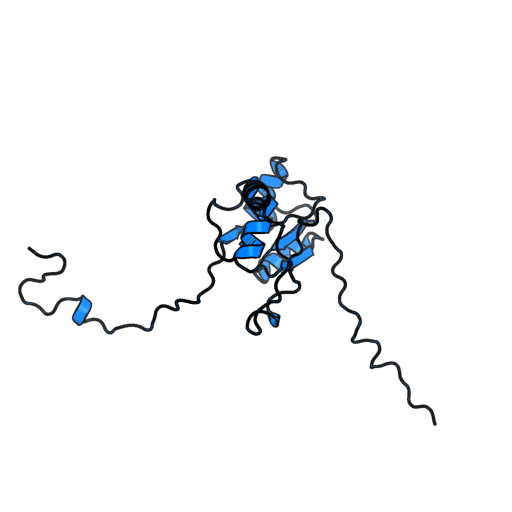 CA 1
ATOM 801 C C . ALA A 1 103 ? -14.128 -13.875 8.588 1.00 90.44 103 ALA A C 1
ATOM 803 O O . ALA A 1 103 ? -14.376 -13.215 9.597 1.00 90.44 103 ALA A O 1
ATOM 804 N N . GLY A 1 104 ? -14.934 -13.850 7.518 1.00 89.00 104 GLY A N 1
ATOM 805 C 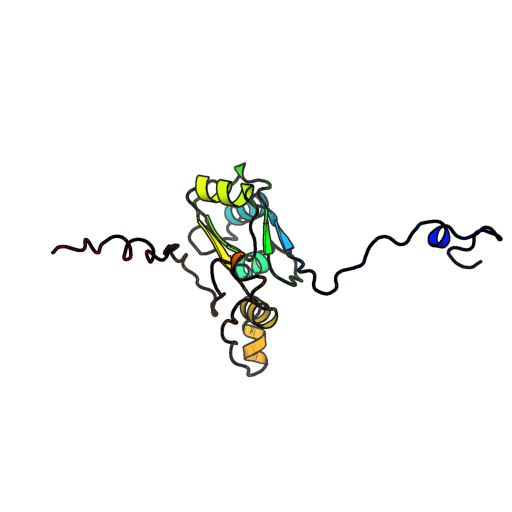CA . GLY A 1 104 ? -16.156 -13.041 7.416 1.00 89.00 104 GLY A CA 1
ATOM 806 C C . GLY A 1 104 ? -15.905 -11.552 7.152 1.00 89.00 104 GLY A C 1
ATOM 807 O O . GLY A 1 104 ? -16.796 -10.727 7.338 1.00 89.00 104 GLY A O 1
ATOM 808 N N . GLY A 1 105 ? -14.683 -11.187 6.760 1.00 90.44 105 GLY A N 1
ATOM 809 C CA . GLY A 1 105 ? -14.301 -9.826 6.401 1.00 90.44 105 GLY A CA 1
ATOM 810 C C . GLY A 1 105 ? -14.515 -9.500 4.922 1.00 90.44 105 GLY A C 1
ATOM 811 O O . GLY A 1 105 ? -14.929 -10.336 4.124 1.00 90.44 105 GLY A O 1
ATOM 812 N N . SER A 1 106 ? -14.171 -8.273 4.527 1.00 91.69 106 SER A N 1
ATOM 813 C CA . SER A 1 106 ? -14.180 -7.856 3.119 1.00 91.69 106 SER A CA 1
ATOM 814 C C . SER A 1 106 ? -12.950 -7.023 2.766 1.00 91.69 106 SER A C 1
ATOM 816 O O . SER A 1 106 ? -12.414 -6.277 3.588 1.00 91.69 106 SER A O 1
ATOM 818 N N . VAL A 1 107 ? -12.469 -7.148 1.526 1.00 92.19 107 VAL A N 1
ATOM 819 C CA . VAL A 1 107 ? -11.301 -6.392 1.053 1.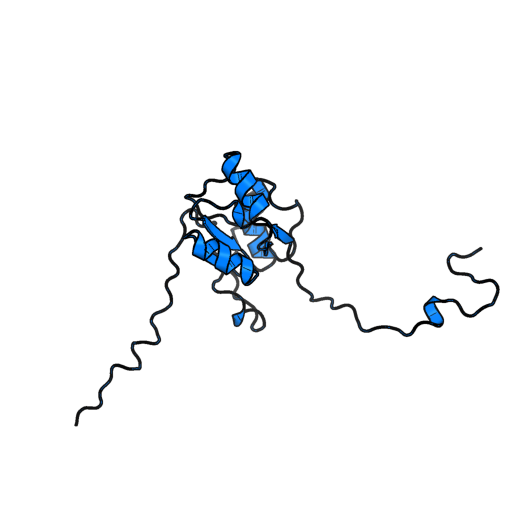00 92.19 107 VAL A CA 1
ATOM 820 C C . VAL A 1 107 ? -11.609 -5.694 -0.260 1.00 92.19 107 VAL A C 1
ATOM 822 O O . VAL A 1 107 ? -11.940 -6.342 -1.250 1.00 92.19 107 VAL A O 1
ATOM 825 N N . ARG A 1 108 ? -11.419 -4.374 -0.291 1.00 92.06 108 ARG A N 1
ATOM 826 C CA . ARG A 1 108 ? -11.608 -3.533 -1.475 1.00 92.06 108 ARG A CA 1
ATOM 827 C C . ARG A 1 108 ? -10.278 -3.051 -2.033 1.00 92.06 108 ARG A C 1
ATOM 829 O O . ARG A 1 108 ? -9.438 -2.528 -1.294 1.00 92.06 108 ARG A O 1
ATOM 836 N N . LYS A 1 109 ? -10.089 -3.191 -3.350 1.00 94.12 109 LYS A N 1
ATOM 837 C CA . LYS A 1 109 ? -8.935 -2.633 -4.066 1.00 94.12 109 LYS A CA 1
ATOM 838 C C . LYS A 1 109 ? -9.252 -1.213 -4.527 1.00 94.12 109 LYS A C 1
ATOM 840 O O . LYS A 1 109 ? -10.070 -1.022 -5.420 1.00 94.12 109 LYS A O 1
ATOM 845 N N . VAL A 1 110 ? -8.576 -0.222 -3.958 1.00 93.31 110 VAL A N 1
ATOM 846 C CA . VAL A 1 110 ? -8.852 1.200 -4.205 1.00 93.31 110 VAL A CA 1
ATOM 847 C C . VAL A 1 110 ? -7.706 1.871 -4.958 1.00 93.31 110 VAL A C 1
ATOM 849 O O . VAL A 1 110 ? -6.533 1.732 -4.594 1.00 93.31 110 VAL A O 1
ATOM 852 N N . TYR A 1 111 ? -8.038 2.649 -5.990 1.00 94.25 111 TYR A N 1
ATOM 853 C CA . TYR A 1 111 ? -7.077 3.483 -6.705 1.00 94.25 111 TYR A CA 1
ATOM 854 C C . TYR A 1 111 ? -6.887 4.851 -6.044 1.00 94.25 111 TYR A C 1
ATOM 856 O O . TYR A 1 111 ? -7.841 5.607 -5.862 1.00 94.25 111 TYR A O 1
ATOM 864 N N . TYR A 1 112 ? -5.627 5.211 -5.796 1.00 93.50 112 TYR A N 1
ATOM 865 C CA . TYR A 1 112 ? -5.212 6.581 -5.514 1.00 93.50 112 TYR A CA 1
ATOM 866 C C . TYR A 1 112 ? -4.049 6.967 -6.432 1.00 93.50 112 TYR A C 1
ATOM 868 O O . TYR A 1 112 ? -3.071 6.230 -6.567 1.00 93.50 112 TYR A O 1
ATOM 876 N N . ASN A 1 113 ? -4.115 8.157 -7.030 1.00 93.50 113 ASN A N 1
ATOM 877 C CA . ASN A 1 113 ? -2.939 8.775 -7.640 1.00 93.50 113 ASN A CA 1
ATOM 878 C C . ASN A 1 113 ? -2.000 9.319 -6.542 1.00 93.50 113 ASN A C 1
ATOM 880 O O . ASN A 1 113 ? -2.372 9.414 -5.376 1.00 93.50 113 ASN A O 1
ATOM 884 N N . LYS A 1 114 ? -0.776 9.731 -6.892 1.00 92.00 114 LYS A N 1
ATOM 885 C CA . LYS A 1 114 ? 0.202 10.212 -5.892 1.00 92.00 114 LYS A CA 1
ATOM 886 C C . LYS A 1 114 ? -0.301 11.401 -5.064 1.00 92.00 114 LYS A C 1
ATOM 888 O O . LYS A 1 114 ? -0.020 11.483 -3.871 1.00 92.00 114 LYS A O 1
ATOM 893 N N . LEU A 1 115 ? -1.040 12.319 -5.690 1.00 92.50 115 LEU A N 1
ATOM 894 C CA . LEU A 1 115 ? -1.574 13.503 -5.018 1.00 92.50 115 LEU A CA 1
ATOM 895 C C . LEU A 1 115 ? -2.716 13.148 -4.055 1.00 92.50 115 LEU A C 1
ATOM 897 O O . LEU A 1 115 ? -2.688 13.560 -2.899 1.00 92.50 115 LEU A O 1
ATOM 901 N N . GLY A 1 116 ? -3.683 12.355 -4.510 1.00 92.81 116 GLY A N 1
ATOM 902 C CA . GLY A 1 116 ? -4.810 11.877 -3.715 1.00 92.81 116 GLY A CA 1
ATOM 903 C C . GLY A 1 116 ? -4.363 10.942 -2.599 1.00 92.81 116 GLY A C 1
ATOM 904 O O . GLY A 1 116 ? -4.864 11.033 -1.487 1.00 92.81 116 GLY A O 1
ATOM 905 N N . PHE A 1 117 ? -3.342 10.121 -2.840 1.00 93.00 117 PHE A N 1
ATOM 906 C CA . PHE A 1 117 ? -2.743 9.293 -1.801 1.00 93.00 117 PHE A CA 1
ATOM 907 C C . PHE A 1 117 ? -2.064 10.146 -0.722 1.00 93.00 117 PHE A C 1
ATOM 909 O O . PHE A 1 117 ? -2.216 9.894 0.469 1.00 93.00 117 PHE A O 1
ATOM 916 N N . ARG A 1 118 ? -1.371 11.225 -1.109 1.00 91.81 118 ARG A N 1
ATOM 917 C CA . ARG A 1 118 ? -0.847 12.198 -0.141 1.00 91.81 118 ARG A CA 1
ATOM 918 C C . ARG A 1 118 ? -1.971 12.873 0.647 1.00 91.81 118 ARG A C 1
ATOM 920 O O . ARG A 1 118 ? -1.817 13.036 1.851 1.00 91.81 118 ARG A O 1
ATOM 927 N N . ALA A 1 119 ? -3.067 13.244 -0.012 1.00 92.69 119 ALA A N 1
ATOM 928 C CA . ALA A 1 119 ? -4.232 13.846 0.635 1.00 92.69 119 ALA A CA 1
ATOM 929 C C . ALA A 1 119 ? -4.914 12.887 1.620 1.00 92.69 119 ALA A C 1
ATOM 931 O O . ALA A 1 119 ? -5.300 13.312 2.702 1.00 92.69 119 ALA A O 1
ATOM 932 N N . LEU A 1 120 ? -4.964 11.590 1.302 1.00 92.25 120 LEU A N 1
ATOM 933 C CA . LEU A 1 120 ? -5.422 10.550 2.222 1.00 92.25 120 LEU A CA 1
ATOM 934 C C . LEU A 1 120 ? -4.533 10.470 3.469 1.00 92.25 120 LEU A C 1
ATOM 936 O O . LEU A 1 120 ? -5.026 10.433 4.592 1.00 92.25 120 LEU A O 1
ATOM 940 N N . LEU A 1 121 ? -3.214 10.406 3.271 1.00 91.88 121 LEU A N 1
ATOM 941 C CA . LEU A 1 121 ? -2.264 10.160 4.358 1.00 91.88 121 LEU A CA 1
ATOM 942 C C . LEU A 1 121 ? -1.977 11.383 5.232 1.00 91.88 121 LEU A C 1
ATOM 944 O O . LEU A 1 121 ? -1.457 11.199 6.336 1.00 91.88 121 LEU A O 1
ATOM 948 N N . LYS A 1 122 ? -2.164 12.588 4.682 1.00 90.81 122 LYS A N 1
ATOM 949 C CA . LYS A 1 122 ? -1.791 13.879 5.278 1.00 90.81 122 LYS A CA 1
ATOM 950 C C . LYS A 1 122 ? -2.748 15.003 4.839 1.00 90.81 122 LYS A C 1
ATOM 952 O O . LYS A 1 122 ? -2.320 15.890 4.086 1.00 90.81 122 LYS A O 1
ATOM 957 N N . PRO A 1 123 ? -4.034 14.965 5.228 1.00 91.00 123 PRO A N 1
ATOM 958 C CA . PRO A 1 123 ? -4.979 16.037 4.910 1.00 91.00 123 PRO A CA 1
ATOM 959 C C . PRO A 1 123 ? -4.559 17.387 5.518 1.00 91.00 123 PRO A C 1
ATOM 961 O O . PRO A 1 123 ? -4.652 18.413 4.847 1.00 91.00 123 PRO A O 1
ATOM 964 N N . GLU A 1 124 ? -3.953 17.382 6.708 1.00 91.62 124 GLU A N 1
ATOM 965 C CA . GLU A 1 124 ? -3.497 18.576 7.435 1.00 91.62 124 GLU A CA 1
ATOM 966 C C . GLU A 1 124 ? -2.455 19.391 6.654 1.00 91.62 124 GLU A C 1
ATOM 968 O O . GLU A 1 124 ? -2.334 20.609 6.792 1.00 91.62 124 GLU A O 1
ATOM 973 N N . TRP A 1 125 ? -1.689 18.727 5.782 1.00 91.44 125 TRP A N 1
ATOM 974 C CA . TRP A 1 125 ? -0.720 19.410 4.933 1.00 91.44 125 TRP A CA 1
ATOM 975 C C . TRP A 1 125 ? -1.397 20.303 3.885 1.00 91.44 125 TRP A C 1
ATOM 977 O O . TRP A 1 125 ? -0.829 21.330 3.512 1.00 91.44 125 TRP A O 1
ATOM 987 N N . PHE A 1 126 ? -2.578 19.911 3.395 1.00 92.69 126 PHE A N 1
ATOM 988 C CA . PHE A 1 126 ? -3.343 20.695 2.424 1.00 92.69 126 PHE A CA 1
ATOM 989 C C . PHE A 1 126 ? -3.952 21.923 3.098 1.00 92.69 126 PHE A C 1
ATOM 991 O O . PHE A 1 126 ? -3.754 23.033 2.604 1.00 92.69 126 PHE A O 1
ATOM 998 N N . GLU A 1 127 ? -4.547 21.735 4.276 1.00 91.25 127 GLU A N 1
ATOM 999 C CA . GLU A 1 127 ? -5.094 22.812 5.109 1.00 91.25 127 GLU A CA 1
ATOM 1000 C C . GLU A 1 127 ? -4.019 23.846 5.465 1.00 91.25 127 GLU A C 1
ATOM 1002 O O . GLU A 1 127 ? -4.179 25.031 5.179 1.00 91.25 127 GLU A O 1
ATOM 1007 N N . LYS A 1 128 ? -2.848 23.402 5.950 1.00 94.56 128 LYS A N 1
ATOM 1008 C CA . LYS A 1 128 ? -1.709 24.289 6.257 1.00 94.56 128 LYS A CA 1
ATOM 1009 C C . LYS 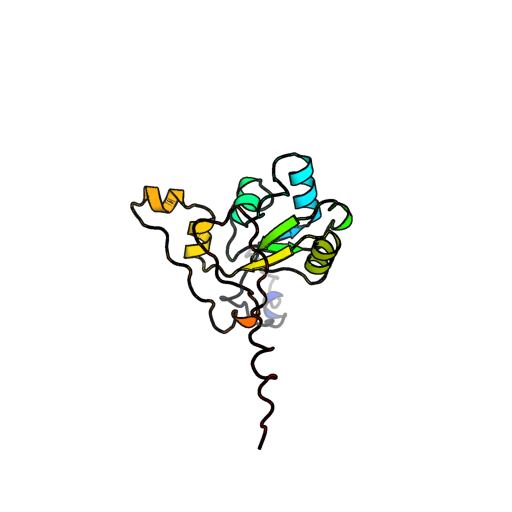A 1 128 ? -1.212 25.081 5.043 1.00 94.56 128 LYS A C 1
ATOM 1011 O O . LYS A 1 128 ? -0.603 26.138 5.190 1.00 94.56 128 LYS A O 1
ATOM 1016 N N . LYS A 1 129 ? -1.400 24.554 3.833 1.00 93.06 129 LYS A N 1
ATOM 1017 C CA . LYS A 1 129 ? -1.023 25.223 2.581 1.00 93.06 129 LYS A CA 1
ATOM 1018 C C . LYS A 1 129 ? -2.142 26.093 2.005 1.00 93.06 129 LYS A C 1
ATOM 1020 O O . LYS A 1 129 ? -1.942 26.626 0.916 1.00 93.06 129 LYS A O 1
ATOM 1025 N N . GLY A 1 130 ? -3.281 26.218 2.691 1.00 91.00 130 GLY A N 1
ATOM 1026 C CA . GLY A 1 130 ? -4.456 26.939 2.200 1.00 91.00 130 GLY A CA 1
ATOM 1027 C C . GLY A 1 130 ? -5.073 26.291 0.959 1.00 91.00 130 GLY A C 1
ATOM 1028 O O . GLY A 1 130 ? -5.647 26.978 0.122 1.00 91.00 130 GLY A O 1
ATOM 1029 N N . ARG A 1 131 ? -4.889 24.976 0.778 1.00 90.94 131 ARG A N 1
ATOM 1030 C CA . ARG A 1 131 ? -5.388 24.225 -0.380 1.00 90.94 131 ARG A CA 1
ATOM 1031 C C . ARG A 1 131 ? -6.531 23.313 0.035 1.00 90.94 131 ARG A C 1
ATOM 1033 O O . ARG A 1 131 ? -6.464 22.650 1.063 1.00 90.94 131 ARG A O 1
ATOM 1040 N N . LEU A 1 132 ? -7.534 23.218 -0.829 1.00 90.75 132 LEU A N 1
ATOM 1041 C CA . LEU A 1 132 ? -8.624 22.256 -0.695 1.00 90.75 132 LEU A CA 1
ATOM 1042 C C . LEU A 1 132 ? -8.136 20.826 -0.967 1.00 90.75 132 LEU A C 1
ATOM 1044 O O . LEU A 1 132 ? -7.147 20.609 -1.680 1.00 90.75 132 LEU A O 1
ATOM 1048 N N . LEU A 1 133 ? -8.860 19.842 -0.431 1.00 90.00 133 LEU A N 1
ATOM 1049 C CA . LEU A 1 133 ? -8.612 18.440 -0.752 1.00 90.00 133 LEU A CA 1
ATOM 1050 C C . LEU A 1 133 ? -8.927 18.178 -2.235 1.00 90.00 133 LEU A C 1
ATOM 1052 O O . LEU A 1 133 ? -9.981 18.587 -2.730 1.00 90.00 133 LEU A O 1
ATOM 1056 N N . PRO A 1 134 ? -8.029 17.497 -2.967 1.00 90.75 134 PRO A N 1
ATOM 1057 C CA . PRO A 1 134 ? -8.253 17.186 -4.368 1.00 90.75 134 PRO A CA 1
ATOM 1058 C C . PRO A 1 134 ? -9.406 16.191 -4.524 1.00 90.75 134 PRO A C 1
ATOM 1060 O O . PRO A 1 134 ? -9.579 15.281 -3.712 1.00 90.75 134 PRO A O 1
ATOM 1063 N N . LYS A 1 135 ? -10.152 16.314 -5.624 1.00 89.19 135 LYS A N 1
ATOM 1064 C CA . LYS A 1 135 ? -11.127 15.295 -6.024 1.00 89.19 135 LYS A CA 1
ATOM 1065 C C . LYS A 1 135 ? -10.418 13.989 -6.397 1.00 89.19 135 LYS A C 1
ATOM 1067 O O . LYS A 1 135 ? -9.270 13.985 -6.851 1.00 89.19 135 LYS A O 1
ATOM 1072 N N . ALA A 1 136 ? -11.132 12.884 -6.227 1.00 88.75 136 ALA A N 1
ATOM 1073 C CA . ALA A 1 136 ? -10.671 11.551 -6.581 1.00 88.75 136 ALA A CA 1
ATOM 1074 C C . ALA A 1 136 ? -10.397 11.442 -8.094 1.00 88.75 136 ALA A C 1
ATOM 1076 O O . ALA A 1 136 ? -11.273 11.723 -8.912 1.00 88.75 136 ALA A O 1
ATOM 1077 N N . ALA A 1 137 ? -9.178 11.052 -8.472 1.00 91.19 137 ALA A N 1
ATOM 1078 C CA . ALA A 1 137 ? -8.793 10.906 -9.875 1.00 91.19 137 ALA A CA 1
ATOM 1079 C C . ALA A 1 137 ? -9.163 9.519 -10.409 1.00 91.19 137 ALA A C 1
ATOM 1081 O O . ALA A 1 137 ? -8.954 8.519 -9.725 1.00 91.19 137 ALA A O 1
ATOM 1082 N N . ARG A 1 138 ? -9.639 9.452 -11.656 1.00 91.44 138 ARG A N 1
ATOM 1083 C CA . ARG A 1 138 ? -9.923 8.177 -12.328 1.00 91.44 138 ARG A CA 1
ATOM 1084 C C . ARG A 1 138 ? -8.636 7.363 -12.549 1.00 91.44 138 ARG A C 1
ATOM 1086 O O . ARG A 1 138 ? -7.574 7.964 -12.756 1.00 91.44 138 ARG A O 1
ATOM 1093 N N . PRO A 1 139 ? -8.704 6.020 -12.521 1.00 93.31 139 PRO A N 1
ATOM 1094 C CA . PRO A 1 139 ? -7.557 5.185 -12.842 1.00 93.31 139 PRO A CA 1
ATOM 1095 C C . PRO A 1 139 ? -7.135 5.367 -14.307 1.00 93.31 139 PRO A C 1
ATOM 1097 O O . PRO A 1 139 ? -7.979 5.552 -15.183 1.00 93.31 139 PRO A O 1
ATOM 1100 N N . PRO A 1 140 ? -5.831 5.281 -14.617 1.00 93.44 140 PRO A N 1
ATOM 1101 C CA . PRO A 1 140 ? -5.387 5.123 -15.991 1.00 93.44 140 PRO A CA 1
ATOM 1102 C C . PRO A 1 140 ? -5.872 3.771 -16.541 1.00 93.44 140 PRO A C 1
ATOM 1104 O O . PRO A 1 140 ? -5.890 2.803 -15.776 1.00 93.44 140 PRO A O 1
ATOM 1107 N N . PRO A 1 141 ? -6.118 3.636 -17.859 1.00 94.31 141 PRO A N 1
ATOM 1108 C CA . PRO A 1 141 ? -6.672 2.414 -18.455 1.00 94.31 141 PRO A CA 1
ATOM 1109 C C . PRO A 1 141 ? -5.951 1.121 -18.043 1.00 94.31 141 PRO A C 1
ATOM 1111 O O . PRO A 1 141 ? -6.573 0.136 -17.681 1.00 94.31 141 PRO A O 1
ATOM 1114 N N . LYS A 1 142 ? -4.613 1.144 -17.945 1.00 91.81 142 LYS A N 1
ATOM 1115 C CA . LYS A 1 142 ? -3.793 -0.019 -17.528 1.00 91.81 142 LYS A CA 1
ATOM 1116 C C . LYS A 1 142 ? -4.040 -0.512 -16.090 1.00 91.81 142 LYS A C 1
ATOM 1118 O O . LYS A 1 142 ? -3.499 -1.557 -15.693 1.00 91.81 142 LYS A O 1
ATOM 1123 N N . GLN A 1 143 ? -4.713 0.294 -15.274 1.00 92.06 143 GLN A N 1
ATOM 1124 C CA . GLN A 1 143 ? -5.025 0.009 -13.876 1.00 92.06 143 GLN A CA 1
ATOM 1125 C C . GLN A 1 143 ? -6.517 -0.177 -13.619 1.00 92.06 143 GLN A C 1
ATOM 1127 O O . GLN A 1 143 ? -6.830 -0.675 -12.543 1.00 92.06 143 GLN A O 1
ATOM 1132 N N . GLN A 1 144 ? -7.385 0.182 -14.568 1.00 89.38 144 GLN A N 1
ATOM 1133 C CA . GLN A 1 144 ? -8.836 0.160 -14.399 1.00 89.38 144 GLN A CA 1
ATOM 1134 C C . GLN A 1 144 ? -9.322 -1.220 -13.937 1.00 89.38 144 GLN A C 1
ATOM 1136 O O . GLN A 1 144 ? -9.928 -1.319 -12.883 1.00 89.38 144 GLN A O 1
ATOM 1141 N N . ASP A 1 145 ? -8.904 -2.291 -14.611 1.00 89.62 145 ASP A N 1
ATOM 1142 C CA . ASP A 1 145 ? -9.360 -3.662 -14.305 1.00 89.62 145 ASP A CA 1
ATOM 1143 C C . ASP A 1 145 ? -8.751 -4.245 -13.017 1.00 89.62 145 ASP A C 1
ATOM 1145 O O . ASP A 1 145 ? -9.091 -5.337 -12.566 1.00 89.62 145 ASP A O 1
ATOM 1149 N N . LYS A 1 146 ? -7.767 -3.558 -12.428 1.00 89.69 146 LYS A N 1
ATOM 1150 C CA . LYS A 1 146 ? -7.039 -4.049 -11.245 1.00 89.69 146 LYS A CA 1
ATOM 1151 C C . LYS A 1 146 ? -7.636 -3.530 -9.948 1.00 89.69 146 LYS A C 1
ATOM 1153 O O . LYS A 1 146 ? -7.349 -4.092 -8.887 1.00 89.69 146 LYS A O 1
ATOM 1158 N N . VAL A 1 147 ? -8.420 -2.467 -10.025 1.00 91.12 147 VAL A N 1
ATOM 1159 C CA . VAL A 1 147 ? -8.987 -1.748 -8.888 1.00 91.12 147 VAL A CA 1
ATOM 1160 C C . VAL A 1 147 ? -10.499 -1.854 -8.961 1.00 91.12 147 VAL A C 1
ATOM 1162 O O . VAL A 1 147 ? -11.070 -1.834 -10.040 1.00 91.12 147 VAL A O 1
ATOM 1165 N N . ASP A 1 148 ? -11.132 -1.985 -7.807 1.00 89.75 148 ASP A N 1
ATOM 1166 C CA . ASP A 1 148 ? -12.584 -2.131 -7.717 1.00 89.75 148 ASP A CA 1
ATOM 1167 C C . ASP A 1 148 ? -13.249 -0.755 -7.584 1.00 89.75 148 ASP A C 1
ATOM 1169 O O . ASP A 1 148 ? -14.417 -0.579 -7.906 1.00 89.75 148 ASP A O 1
ATOM 1173 N N . SER A 1 149 ? -12.518 0.244 -7.078 1.00 88.31 149 SER A N 1
ATOM 1174 C CA . SER A 1 149 ? -13.063 1.582 -6.871 1.00 88.31 149 SER A CA 1
ATOM 1175 C C . SER A 1 149 ? -12.020 2.690 -6.892 1.00 88.31 149 SER A C 1
ATOM 1177 O O . SER A 1 149 ? -10.802 2.476 -6.840 1.00 88.31 149 SER A O 1
ATOM 1179 N N . ILE A 1 150 ? -12.533 3.916 -6.946 1.00 89.69 150 ILE A N 1
ATOM 1180 C CA . ILE A 1 150 ? -11.747 5.136 -6.830 1.00 89.69 150 ILE A CA 1
ATOM 1181 C C . ILE A 1 150 ? -11.752 5.591 -5.370 1.00 89.69 150 ILE A C 1
ATOM 1183 O O . ILE A 1 150 ? -12.791 5.603 -4.712 1.00 89.69 150 ILE A O 1
ATOM 1187 N N . GLY A 1 151 ? -10.587 5.994 -4.872 1.00 84.06 151 GLY A N 1
ATOM 1188 C CA . GLY A 1 151 ? -10.434 6.463 -3.506 1.00 84.06 151 GLY A CA 1
ATOM 1189 C C . GLY A 1 151 ? -11.155 7.774 -3.234 1.00 84.06 151 GLY A C 1
ATOM 1190 O O . GLY A 1 151 ? -10.841 8.797 -3.843 1.00 84.06 151 GLY A O 1
ATOM 1191 N N . ARG A 1 152 ? -12.087 7.758 -2.277 1.00 84.25 152 ARG A N 1
ATOM 1192 C CA . ARG A 1 152 ? -12.794 8.954 -1.805 1.00 84.25 152 ARG A CA 1
ATOM 1193 C C . ARG A 1 152 ? -11.992 9.660 -0.708 1.00 84.25 152 ARG A C 1
ATOM 1195 O O . ARG A 1 152 ? -11.234 9.033 0.033 1.00 84.25 152 ARG A O 1
ATOM 1202 N N . LEU A 1 153 ? -12.149 10.980 -0.643 1.00 83.62 153 LEU A N 1
ATOM 1203 C CA . LEU A 1 153 ? -11.609 11.851 0.398 1.00 83.62 153 LEU A CA 1
ATOM 1204 C C . LEU A 1 153 ? -12.763 12.713 0.947 1.00 83.62 153 LEU A C 1
ATOM 1206 O O . LEU A 1 153 ? -13.537 13.219 0.129 1.00 83.62 153 LEU A O 1
ATOM 1210 N N . PRO A 1 154 ? -12.901 12.894 2.276 1.00 80.94 154 PRO A N 1
ATOM 1211 C CA . PRO A 1 154 ? -12.127 12.263 3.354 1.00 80.94 154 PRO A CA 1
ATOM 1212 C C . PRO A 1 154 ? -12.338 10.739 3.421 1.00 80.94 154 PRO A C 1
ATOM 1214 O O . PRO A 1 154 ? -13.254 10.205 2.797 1.00 80.94 154 PRO A O 1
ATOM 1217 N N . ALA A 1 155 ? -11.441 10.035 4.117 1.00 79.94 155 ALA A N 1
ATOM 1218 C CA . ALA A 1 155 ? -11.486 8.576 4.209 1.00 79.94 155 ALA A CA 1
ATOM 1219 C C . ALA A 1 155 ? -12.792 8.118 4.891 1.00 79.94 155 ALA A C 1
ATOM 1221 O O . ALA A 1 155 ? -13.127 8.671 5.940 1.00 79.94 155 ALA A O 1
ATOM 1222 N N . PRO A 1 156 ? -13.525 7.138 4.335 1.00 79.19 156 PRO A N 1
ATOM 1223 C CA . PRO A 1 156 ? -14.716 6.614 4.989 1.00 79.19 156 PRO A CA 1
ATOM 1224 C C . PRO A 1 156 ? -14.334 5.872 6.276 1.00 79.19 156 PRO A C 1
ATOM 1226 O O . PRO A 1 156 ? -13.377 5.101 6.286 1.00 79.19 156 PRO A O 1
ATOM 1229 N N . THR A 1 157 ? -15.076 6.112 7.356 1.00 79.19 157 THR A N 1
ATOM 1230 C CA . THR A 1 157 ? -14.864 5.436 8.650 1.00 79.19 157 THR A CA 1
ATOM 1231 C C . THR A 1 157 ? -15.586 4.091 8.707 1.00 79.19 157 THR A C 1
ATOM 1233 O O . THR A 1 157 ? -15.065 3.115 9.239 1.00 79.19 157 THR A O 1
ATOM 1236 N N . LYS A 1 158 ? -16.789 4.022 8.125 1.00 81.12 158 LYS A N 1
ATOM 1237 C CA . LYS A 1 158 ? -17.595 2.799 8.094 1.00 81.12 158 LYS A CA 1
ATOM 1238 C C . LYS A 1 158 ? -17.274 1.966 6.853 1.00 81.12 158 LYS A C 1
ATOM 1240 O O . LYS A 1 158 ? -17.109 2.548 5.774 1.00 81.12 158 LYS A O 1
ATOM 1245 N N . PRO A 1 159 ? -17.226 0.630 6.979 1.00 75.25 159 PRO A N 1
ATOM 1246 C CA . PRO A 1 159 ? -17.092 -0.242 5.828 1.00 75.25 159 PRO A CA 1
ATOM 1247 C C . PRO A 1 159 ? -18.313 -0.090 4.927 1.00 75.25 159 PRO A C 1
ATOM 1249 O O . PRO A 1 159 ? -19.456 -0.186 5.370 1.00 75.25 159 PRO A O 1
ATOM 1252 N N . ILE A 1 160 ? -18.061 0.191 3.654 1.00 71.06 160 ILE A N 1
ATOM 1253 C CA . ILE A 1 160 ? -19.115 0.262 2.647 1.00 71.06 160 ILE A CA 1
ATOM 1254 C C . ILE A 1 160 ? -19.357 -1.174 2.164 1.00 71.06 160 ILE A C 1
ATOM 1256 O O . ILE A 1 160 ? -18.377 -1.848 1.823 1.00 71.06 160 ILE A O 1
ATOM 1260 N N . PRO A 1 161 ? -20.611 -1.661 2.124 1.00 66.88 161 PRO A N 1
ATOM 1261 C CA . PRO A 1 161 ? -20.897 -2.956 1.523 1.00 66.88 161 PRO A CA 1
ATOM 1262 C C . PRO A 1 161 ? -20.420 -2.956 0.066 1.00 66.88 161 PRO A C 1
ATOM 1264 O O . PRO A 1 161 ? -20.559 -1.957 -0.644 1.00 66.88 161 PRO A O 1
ATOM 1267 N N . PHE A 1 162 ? -19.829 -4.065 -0.380 1.00 60.84 162 PHE A N 1
ATOM 1268 C CA . PHE A 1 162 ? -19.537 -4.267 -1.796 1.00 60.84 162 PHE A CA 1
ATOM 1269 C C . PHE A 1 162 ? -20.882 -4.383 -2.516 1.00 60.84 162 PHE A C 1
ATOM 1271 O O . PHE A 1 162 ? -21.477 -5.454 -2.559 1.00 60.84 162 PHE A O 1
ATOM 1278 N N . ILE A 1 163 ? -21.396 -3.267 -3.026 1.00 51.00 163 ILE A N 1
ATOM 1279 C CA . ILE A 1 163 ? -22.475 -3.314 -4.003 1.00 51.00 163 ILE A CA 1
ATOM 1280 C C . ILE A 1 163 ? -21.801 -3.832 -5.268 1.00 51.00 163 ILE A C 1
ATOM 1282 O O . ILE A 1 163 ? -20.988 -3.144 -5.882 1.00 51.00 163 ILE A O 1
ATOM 1286 N N . ILE A 1 164 ? -22.033 -5.105 -5.561 1.00 44.84 164 ILE A N 1
ATOM 1287 C CA . ILE A 1 164 ? -21.780 -5.659 -6.881 1.00 44.84 164 ILE A CA 1
ATOM 1288 C C . ILE A 1 164 ? -22.863 -5.002 -7.729 1.00 44.84 164 ILE A C 1
ATOM 1290 O O . ILE A 1 164 ? -24.041 -5.213 -7.448 1.00 44.84 164 ILE A O 1
ATOM 1294 N N . ASP A 1 165 ? -22.493 -4.127 -8.661 1.00 37.66 165 ASP A N 1
ATOM 1295 C CA . ASP A 1 165 ? -23.467 -3.526 -9.568 1.00 37.66 165 ASP A CA 1
ATOM 1296 C C . ASP A 1 165 ? -24.227 -4.673 -10.258 1.00 37.66 165 ASP A C 1
ATOM 1298 O O . ASP A 1 165 ? -23.668 -5.413 -11.068 1.00 37.66 165 ASP A O 1
ATOM 1302 N N . LEU A 1 166 ? -25.498 -4.853 -9.884 1.00 35.28 166 LEU A N 1
ATOM 1303 C CA . LEU A 1 166 ? -26.455 -5.827 -10.426 1.00 35.28 166 LEU A CA 1
ATOM 1304 C C . LEU A 1 166 ? -26.867 -5.469 -11.870 1.00 35.28 166 LEU A C 1
ATOM 1306 O O . LEU A 1 166 ? -27.999 -5.685 -12.289 1.00 35.28 166 LEU A O 1
ATOM 1310 N N . GLU A 1 167 ? -25.958 -4.906 -12.664 1.00 41.12 167 GLU A N 1
ATOM 1311 C CA . GLU A 1 167 ? -26.234 -4.500 -14.045 1.00 41.12 167 GLU A CA 1
ATOM 1312 C C . GLU A 1 167 ? -26.250 -5.685 -15.029 1.00 41.12 167 GLU A C 1
ATOM 1314 O O . GLU A 1 167 ? -26.535 -5.490 -16.208 1.00 41.12 167 GLU A O 1
ATOM 1319 N N . GLN A 1 168 ? -26.015 -6.923 -14.571 1.00 41.47 168 GLN A N 1
ATOM 1320 C CA . GLN A 1 168 ? -26.105 -8.120 -15.423 1.00 41.47 168 GLN A CA 1
ATOM 1321 C C . GLN A 1 168 ? -27.427 -8.901 -15.330 1.00 41.47 168 GLN A C 1
ATOM 1323 O O . GLN A 1 168 ? -27.633 -9.796 -16.143 1.00 41.47 168 GLN A O 1
ATOM 1328 N N . GLU A 1 169 ? -28.359 -8.556 -14.434 1.00 35.84 169 GLU A N 1
ATOM 1329 C CA . GLU A 1 169 ? -29.669 -9.240 -14.382 1.00 35.84 169 GLU A CA 1
ATOM 1330 C C . GLU A 1 169 ? -30.760 -8.546 -15.218 1.00 35.84 169 GLU A C 1
ATOM 1332 O O . GLU A 1 169 ? -31.667 -9.206 -15.721 1.00 35.84 169 GLU A O 1
ATOM 1337 N N . ASN A 1 170 ? -30.643 -7.242 -15.495 1.00 43.19 170 ASN A N 1
ATOM 1338 C CA . ASN A 1 170 ? -31.678 -6.511 -16.246 1.00 43.19 170 ASN A CA 1
ATOM 1339 C C . ASN A 1 170 ? -31.598 -6.663 -17.776 1.00 43.19 170 ASN A C 1
ATOM 1341 O O . ASN A 1 170 ? -32.484 -6.186 -18.481 1.00 43.19 170 ASN A O 1
ATOM 1345 N N . THR A 1 171 ? -30.580 -7.343 -18.311 1.00 39.22 171 THR A N 1
ATOM 1346 C CA . THR A 1 171 ? -30.508 -7.685 -19.747 1.00 39.22 171 THR A CA 1
ATOM 1347 C C . THR A 1 171 ? -31.091 -9.063 -20.074 1.00 39.22 171 THR A C 1
ATOM 1349 O O . THR A 1 171 ? -31.322 -9.348 -21.244 1.00 39.22 171 THR A O 1
ATOM 1352 N N . ALA A 1 172 ? -31.404 -9.891 -19.070 1.00 45.59 172 ALA A N 1
ATOM 1353 C CA . ALA A 1 172 ? -31.980 -11.227 -19.264 1.00 45.59 172 ALA A CA 1
ATOM 1354 C C . ALA A 1 172 ? -33.517 -11.283 -19.114 1.00 45.59 172 ALA A C 1
ATOM 1356 O O . ALA A 1 172 ? -34.116 -12.325 -19.367 1.00 45.59 172 ALA A O 1
ATOM 1357 N N . ALA A 1 173 ? -34.168 -10.180 -18.725 1.00 46.62 173 ALA A N 1
ATOM 1358 C CA . ALA A 1 173 ? -35.592 -10.147 -18.371 1.00 46.62 173 ALA A CA 1
ATOM 1359 C C . ALA A 1 173 ? -36.488 -9.389 -19.372 1.00 46.62 173 ALA A C 1
ATOM 1361 O O . ALA A 1 173 ? -37.510 -8.827 -18.986 1.00 46.62 173 ALA A O 1
ATOM 1362 N N . THR A 1 174 ? -36.149 -9.385 -20.664 1.00 42.22 174 THR A N 1
ATOM 1363 C CA . THR A 1 174 ? -37.141 -9.095 -21.717 1.00 42.22 174 THR A CA 1
ATOM 1364 C C . THR A 1 174 ? -37.476 -10.383 -22.467 1.00 42.22 174 THR A C 1
ATOM 1366 O O . THR A 1 174 ? -36.818 -10.713 -23.451 1.00 42.22 174 THR A O 1
ATOM 1369 N N . PRO A 1 175 ? -38.489 -11.153 -22.030 1.00 48.81 175 PRO A N 1
ATOM 1370 C CA . PRO A 1 175 ? -39.099 -12.135 -22.907 1.00 48.81 175 PRO A CA 1
ATOM 1371 C C . PRO A 1 175 ? -39.848 -11.373 -24.004 1.00 48.81 175 PRO A C 1
ATOM 1373 O O . PRO A 1 175 ? -40.912 -10.802 -23.767 1.00 48.81 175 PRO A O 1
ATOM 1376 N N . THR A 1 176 ? -39.275 -11.342 -25.207 1.00 48.47 176 THR A N 1
ATOM 1377 C CA . THR A 1 176 ? -39.997 -10.997 -26.434 1.00 48.47 176 THR A CA 1
ATOM 1378 C C . THR A 1 176 ? -41.247 -11.875 -26.504 1.00 48.47 176 THR A C 1
ATOM 1380 O O . THR A 1 176 ? -41.156 -13.072 -26.760 1.00 48.47 176 THR A O 1
ATOM 1383 N N . THR A 1 177 ? -42.406 -11.289 -26.212 1.00 47.47 177 THR A N 1
ATOM 1384 C CA . THR A 1 177 ? -43.713 -11.928 -26.367 1.00 47.47 177 THR A CA 1
ATOM 1385 C C . THR A 1 177 ? -44.441 -11.200 -27.486 1.00 47.47 177 THR A C 1
ATOM 1387 O O . THR A 1 177 ? -44.721 -10.013 -27.333 1.00 47.47 177 THR A O 1
ATOM 1390 N N . SER A 1 178 ? -44.725 -11.966 -28.550 1.00 45.00 178 SER A N 1
ATOM 1391 C CA . SER A 1 178 ? -45.606 -11.713 -29.714 1.00 45.00 178 SER A CA 1
ATOM 1392 C C . SER A 1 178 ? -45.331 -10.491 -30.588 1.00 45.00 178 SER A C 1
ATOM 1394 O O . SER A 1 178 ? -45.504 -9.353 -30.110 1.00 45.00 178 SER A O 1
#

Sequence (178 aa):
MKFGFEGGQTPLRRRLPRRGFKNRFSLTFQPVGLGKIAKLINAGKIDSSELINMKTLKDTGAIGKQIKDGVRLMGRGAEHIKWPIHLEVTRVTARAKEAVEAAGGSVRKVYYNKLGFRALLKPEWFEKKGRLLPKAARPPPKQQDKVDSIGRLPAPTKPIPFIIDLEQENTAATPTTS

Foldseek 3Di:
DDVQDPPPPDGPVRVDDDDDDDDPPDDDAWEAEPQLVLVCVVVVLDDQQWEAEQQSCVVSVSTDPDGAQWHEYDHVNLVSQQAQHHYETQYYDPNRQVSNVVNVYHYFHEGDDRQLVCCANCVVVCVVVVHDRDAFDDDDPVCNVRGPYTQDPPHGTGRDPPPPPPPVPVVVPDPPDD

Organism: NCBI:txid325984

Secondary structure (DSSP, 8-state):
--TT--TTSPPHHHHSPP-----TT---PEEEEHHHHHHHHHTTSS-TTSEEEHHHHHHTTSS-S--SS-EEEE-TTGGG--S--EEEESEE-HHHHHHHHHTT-EEEEEE--HHHHHHHH-HHHHHHTT-PPPPPPPPPHHHHTT-SEEPPSSPPSSPPP-----TTTTTS------

pLDDT: mean 86.2, std 14.43, range [35.28, 96.25]

InterPro domains:
  IPR005749 Large ribosomal subunit protein uL15, bacteria [PTHR12934] (2-169)
  IPR005749 Large ribosomal subunit protein uL15, bacteria [TIGR01071] (2-107)
  IPR021131 Large ribosomal subunit protein uL15/eL18 [PF00828] (31-107)
  IPR036227 Large ribosomal subunit protein uL15/eL18 superfamily [SSF52080] (2-112)